Protein AF-A0A2X2WQW2-F1 (afdb_monomer_lite)

pLDDT: mean 80.81, std 11.96, range [44.5, 97.19]

Organism: Citrobacter koseri (NCBI:txid545)

InterPro domains:
  IPR002326 Cytochrome c1 [PF02167] (6-107)
  IPR002326 Cytochrome c1 [PR00603] (24-35)
  IPR002326 Cytochrome c1 [PR00603] (57-76)
  IPR002326 Cytochrome c1 [PR00603] (76-91)
  IPR002326 Cytochrome c1 [PTHR10266] (6-107)
  IPR036909 Cytochrome c-like domain superfamily [G3DSA:1.10.760.10] (1-76)
  IPR036909 Cytochrome c-like domain superfamily [SSF46626] (6-74)

Foldseek 3Di:
DPQPPPQLVLQLQQLVFFDPPDPQQQAGPSDDVRGHPDHNPDQAPPDDPPPDPDDGSHSSSVSNVVSVVVVCVVPVCVVVVVVVVVVVVVVVVVVVVVVVVVVVVVVVVVVVVVVPD

Sequence (117 aa):
MPYTDQGADYVYALLTGYLPDDPEMKANRYAPGGIINMPKPLSDGEINWSEKDDIPETEEQYARDVTAFLAWAADPALEQRKHQGHYVMSYLVIMLALLLILRRLKRRSSEKTSESG

Radius of gyration: 27.24 Å; chains: 1; bounding box: 62×28×80 Å

Secondary structure (DSSP, 8-state):
--TTS-HHHHHHHHHH-B-TT-TTS-BBTTSTTSB-S------TTSS--TT-TT----HHHHHHHHHHHHHHHH-TTHHHHHHHHHHHHHHHHHHHHHHHHHHHHHHHHHHHTTS--

Structure (mmCIF, N/CA/C/O backbone):
data_AF-A0A2X2WQW2-F1
#
_entry.id   AF-A0A2X2WQW2-F1
#
loop_
_atom_site.group_PDB
_atom_site.id
_atom_site.type_symbol
_atom_site.label_atom_id
_atom_site.label_alt_id
_atom_site.label_comp_id
_atom_site.label_asym_id
_atom_site.label_entity_id
_atom_site.label_seq_id
_atom_site.pdbx_PDB_ins_code
_atom_site.Cartn_x
_atom_site.Cartn_y
_atom_site.Cartn_z
_atom_site.occupancy
_atom_site.B_iso_or_equiv
_atom_site.auth_seq_id
_atom_site.auth_comp_id
_atom_site.auth_asym_id
_atom_site.auth_atom_id
_atom_site.pdbx_PDB_model_num
ATOM 1 N N . MET A 1 1 ? -2.111 -16.493 -5.604 1.00 54.50 1 MET A N 1
ATOM 2 C CA . MET A 1 1 ? -2.514 -15.538 -4.550 1.00 54.50 1 MET A CA 1
ATOM 3 C C . MET A 1 1 ? -3.743 -14.788 -5.048 1.00 54.50 1 MET A C 1
ATOM 5 O O . MET A 1 1 ? -3.749 -14.462 -6.230 1.00 54.50 1 MET A O 1
ATOM 9 N N . PRO A 1 2 ? -4.794 -14.577 -4.239 1.00 52.06 2 PRO A N 1
ATOM 10 C CA . PRO A 1 2 ? -5.918 -13.724 -4.630 1.00 52.06 2 PRO A CA 1
ATOM 11 C C . PRO A 1 2 ? -5.426 -12.279 -4.832 1.00 52.06 2 PRO A C 1
ATOM 13 O O . PRO A 1 2 ? -4.768 -11.733 -3.953 1.00 52.06 2 PRO A O 1
ATOM 16 N N . TYR A 1 3 ? -5.703 -11.685 -5.996 1.00 55.22 3 TYR A N 1
ATOM 17 C CA . TYR A 1 3 ? -5.150 -10.397 -6.465 1.00 55.22 3 TYR A CA 1
ATOM 18 C C . TYR A 1 3 ? -5.629 -9.168 -5.666 1.00 55.22 3 TYR A C 1
ATOM 20 O O . TYR A 1 3 ? -4.979 -8.129 -5.665 1.00 55.22 3 TYR A O 1
ATOM 28 N N . THR A 1 4 ? -6.770 -9.265 -4.987 1.00 56.84 4 THR A N 1
ATOM 29 C CA . THR A 1 4 ? -7.505 -8.099 -4.476 1.00 56.84 4 THR A CA 1
ATOM 30 C C . THR A 1 4 ? -7.126 -7.671 -3.064 1.00 56.84 4 THR A C 1
ATOM 32 O O . THR A 1 4 ? -7.366 -6.522 -2.702 1.00 56.84 4 THR A O 1
ATOM 35 N N . ASP A 1 5 ? -6.522 -8.559 -2.272 1.00 61.94 5 ASP A N 1
ATOM 36 C CA . ASP A 1 5 ? -6.492 -8.375 -0.814 1.00 61.94 5 ASP A CA 1
ATOM 37 C C . ASP A 1 5 ? -5.148 -7.858 -0.284 1.00 61.94 5 ASP A C 1
ATOM 39 O O . ASP A 1 5 ? -5.061 -7.480 0.882 1.00 61.94 5 ASP A O 1
ATOM 43 N N . GLN A 1 6 ? -4.102 -7.819 -1.118 1.00 69.50 6 GLN A N 1
ATOM 44 C CA . GLN A 1 6 ? -2.745 -7.471 -0.675 1.00 69.50 6 GLN A CA 1
ATOM 45 C C . GLN A 1 6 ? -2.159 -6.191 -1.289 1.00 69.50 6 GLN A C 1
ATOM 47 O O . GLN A 1 6 ? -1.013 -5.878 -1.001 1.00 69.50 6 GLN A O 1
ATOM 52 N N . GLY A 1 7 ? -2.920 -5.428 -2.088 1.00 83.25 7 GLY A N 1
ATOM 53 C CA . GLY A 1 7 ? -2.605 -4.056 -2.536 1.00 83.25 7 GLY A CA 1
ATOM 54 C C . GLY A 1 7 ? -1.118 -3.750 -2.788 1.00 83.25 7 GLY A C 1
ATOM 55 O O . GLY A 1 7 ? -0.608 -3.987 -3.880 1.00 83.25 7 GLY A O 1
ATOM 56 N N . ALA A 1 8 ? -0.430 -3.220 -1.772 1.00 85.50 8 ALA A N 1
ATOM 57 C CA . ALA A 1 8 ? 0.992 -2.880 -1.821 1.00 85.50 8 ALA A CA 1
ATOM 58 C C . ALA A 1 8 ? 1.916 -4.092 -2.062 1.00 85.50 8 ALA A C 1
ATOM 60 O O . ALA A 1 8 ? 2.814 -4.006 -2.898 1.00 85.50 8 ALA A O 1
ATOM 61 N N . ASP A 1 9 ? 1.671 -5.230 -1.406 1.00 86.38 9 ASP A N 1
ATOM 62 C CA . ASP A 1 9 ? 2.491 -6.440 -1.560 1.00 86.38 9 ASP A CA 1
ATOM 63 C C . ASP A 1 9 ? 2.330 -7.042 -2.961 1.00 86.38 9 ASP A C 1
ATOM 65 O O . ASP A 1 9 ? 3.288 -7.556 -3.539 1.00 86.38 9 ASP A O 1
ATOM 69 N N . TYR A 1 10 ? 1.128 -6.937 -3.545 1.00 87.25 10 TYR A N 1
ATOM 70 C CA . TYR A 1 10 ? 0.898 -7.354 -4.927 1.00 87.25 10 TYR A CA 1
ATOM 71 C C . TYR A 1 10 ? 1.709 -6.498 -5.903 1.00 87.25 10 TYR A C 1
ATOM 73 O O . TYR A 1 10 ? 2.357 -7.035 -6.799 1.00 87.25 10 TYR A O 1
ATOM 81 N N . VAL A 1 11 ? 1.703 -5.174 -5.724 1.00 87.56 11 VAL A N 1
ATOM 82 C CA . VAL A 1 11 ? 2.474 -4.263 -6.581 1.00 87.56 11 VAL A CA 1
ATOM 83 C C . VAL A 1 11 ? 3.975 -4.507 -6.413 1.00 87.56 11 VAL A C 1
ATOM 85 O O . VAL A 1 11 ? 4.690 -4.547 -7.409 1.00 87.56 11 VAL A O 1
ATOM 88 N N . TYR A 1 12 ? 4.451 -4.760 -5.191 1.00 89.75 12 TYR A N 1
ATOM 89 C CA . TYR A 1 12 ? 5.847 -5.123 -4.937 1.00 89.75 12 TYR A CA 1
ATOM 90 C C . TYR A 1 12 ? 6.250 -6.416 -5.658 1.00 89.75 12 TYR A C 1
ATOM 92 O O . TYR A 1 12 ? 7.254 -6.450 -6.374 1.00 89.75 12 TYR A O 1
ATOM 100 N N . ALA A 1 13 ? 5.442 -7.470 -5.519 1.00 87.62 13 ALA A N 1
ATOM 101 C CA . ALA A 1 13 ? 5.674 -8.744 -6.192 1.00 87.62 13 ALA A CA 1
ATOM 102 C C . ALA A 1 13 ? 5.617 -8.596 -7.720 1.00 87.62 13 ALA A C 1
ATOM 104 O O . ALA A 1 13 ? 6.414 -9.200 -8.431 1.00 87.62 13 ALA A O 1
ATOM 105 N N . LEU A 1 14 ? 4.713 -7.760 -8.238 1.00 88.19 14 LEU A N 1
ATOM 106 C CA . LEU A 1 14 ? 4.627 -7.471 -9.665 1.00 88.19 14 LEU A CA 1
ATOM 107 C C . LEU A 1 14 ? 5.892 -6.764 -10.170 1.00 88.19 14 LEU A C 1
ATOM 109 O O . LEU A 1 14 ? 6.420 -7.153 -11.205 1.00 88.19 14 LEU A O 1
ATOM 113 N N . LEU A 1 15 ? 6.404 -5.765 -9.451 1.00 87.31 15 LEU A N 1
ATOM 114 C CA . LEU A 1 15 ? 7.593 -5.016 -9.869 1.00 87.31 15 LEU A CA 1
ATOM 115 C C . LEU A 1 15 ? 8.871 -5.865 -9.855 1.00 87.31 15 LEU A C 1
ATOM 117 O O . LEU A 1 15 ? 9.698 -5.692 -10.738 1.00 87.31 15 LEU A O 1
ATOM 121 N N . THR A 1 16 ? 8.987 -6.813 -8.923 1.00 88.56 16 THR A N 1
ATOM 122 C CA . THR A 1 16 ? 10.148 -7.721 -8.780 1.00 88.56 16 THR A CA 1
ATOM 123 C C . THR A 1 16 ? 9.988 -9.056 -9.526 1.00 88.56 16 THR A C 1
ATOM 125 O O . THR A 1 16 ? 10.874 -9.907 -9.522 1.00 88.56 16 THR A O 1
ATOM 128 N N . GLY A 1 17 ? 8.832 -9.280 -10.156 1.00 87.00 17 GLY A N 1
ATOM 129 C CA . GLY A 1 17 ? 8.413 -10.576 -10.697 1.00 87.00 17 GLY A CA 1
ATOM 130 C C . GLY A 1 17 ? 8.703 -10.820 -12.176 1.00 87.00 17 GLY A C 1
ATOM 131 O O . GLY A 1 17 ? 8.197 -11.810 -12.722 1.00 87.00 17 GLY A O 1
ATOM 132 N N . TYR A 1 18 ? 9.443 -9.923 -12.830 1.00 86.94 18 TYR A N 1
ATOM 133 C CA . TYR A 1 18 ? 9.790 -10.034 -14.248 1.00 86.94 18 TYR A CA 1
ATOM 134 C C . TYR A 1 18 ? 10.776 -11.179 -14.486 1.00 86.94 18 TYR A C 1
ATOM 136 O O . TYR A 1 18 ? 11.743 -11.350 -13.744 1.00 86.94 18 TYR A O 1
ATOM 144 N N . LEU A 1 19 ? 10.532 -11.980 -15.526 1.00 80.88 19 LEU A N 1
ATOM 145 C CA . LEU A 1 19 ? 11.451 -13.053 -15.901 1.00 80.88 19 LEU A CA 1
ATOM 146 C C . LEU A 1 19 ? 12.585 -12.482 -16.772 1.00 80.88 19 LEU A C 1
ATOM 148 O O . LEU A 1 19 ? 12.292 -11.871 -17.798 1.00 80.88 19 LEU A O 1
ATOM 152 N N . PRO A 1 20 ? 13.864 -12.706 -16.414 1.00 71.44 20 PRO A N 1
ATOM 153 C CA . PRO A 1 20 ? 15.003 -12.163 -17.159 1.00 71.44 20 PRO A CA 1
ATOM 154 C C . PRO A 1 20 ? 15.190 -12.806 -18.542 1.00 71.44 20 PRO A C 1
ATOM 156 O O . PRO A 1 20 ? 15.785 -12.193 -19.421 1.00 71.44 20 PRO A O 1
ATOM 159 N N . ASP A 1 21 ? 14.663 -14.018 -18.740 1.00 69.69 21 ASP A N 1
ATOM 160 C CA . ASP A 1 21 ? 14.836 -14.812 -19.965 1.00 69.69 21 ASP A CA 1
ATOM 161 C C . ASP A 1 21 ? 13.724 -14.592 -21.008 1.00 69.69 21 ASP A C 1
ATOM 163 O O . ASP A 1 21 ? 13.673 -15.306 -22.011 1.00 69.69 21 ASP A O 1
ATOM 167 N N . ASP A 1 22 ? 12.803 -13.646 -20.785 1.00 70.44 22 ASP A N 1
ATOM 168 C CA . ASP A 1 22 ? 11.736 -13.363 -21.746 1.00 70.44 22 ASP A CA 1
ATOM 169 C C . ASP A 1 22 ? 12.198 -12.364 -22.824 1.00 70.44 22 ASP A C 1
ATOM 171 O O . ASP A 1 22 ? 1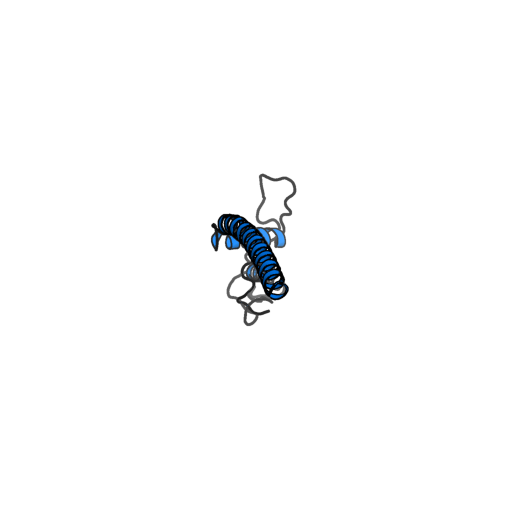2.398 -11.185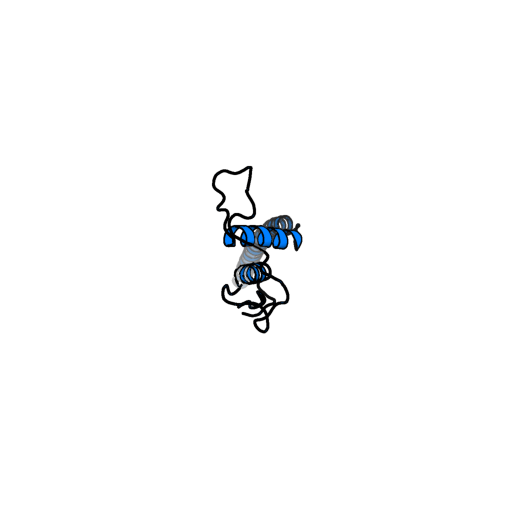 -22.516 1.00 70.44 22 ASP A O 1
ATOM 175 N N . PRO A 1 23 ? 12.316 -12.781 -24.100 1.00 65.44 23 PRO A N 1
ATOM 176 C CA . PRO A 1 23 ? 12.723 -11.893 -25.186 1.00 65.44 23 PRO A CA 1
ATOM 177 C C . PRO A 1 23 ? 11.742 -10.738 -25.429 1.00 65.44 23 PRO A C 1
ATOM 179 O O . PRO A 1 23 ? 12.137 -9.733 -26.020 1.00 65.44 23 PRO A O 1
ATOM 182 N N . GLU A 1 24 ? 10.484 -10.850 -24.986 1.00 68.88 24 GLU A N 1
ATOM 183 C CA . GLU A 1 24 ? 9.496 -9.775 -25.112 1.00 68.88 24 GLU A CA 1
ATOM 184 C C . GLU A 1 24 ? 9.409 -8.853 -23.886 1.00 68.88 24 GLU A C 1
ATOM 186 O O . GLU A 1 24 ? 8.736 -7.825 -23.975 1.00 68.88 24 GLU A O 1
ATOM 191 N N . MET A 1 25 ? 10.089 -9.167 -22.772 1.00 69.19 25 MET A N 1
ATOM 192 C CA . MET A 1 25 ? 10.027 -8.414 -21.504 1.00 69.19 25 MET A CA 1
ATOM 193 C C . MET A 1 25 ? 8.593 -8.208 -20.967 1.00 69.19 25 MET A C 1
ATOM 195 O O . MET A 1 25 ? 8.298 -7.198 -20.326 1.00 69.19 25 MET A O 1
ATOM 199 N N . LYS A 1 26 ? 7.685 -9.151 -21.237 1.00 76.38 26 LYS A N 1
ATOM 200 C CA . LYS A 1 26 ? 6.266 -9.109 -20.835 1.00 76.38 26 LYS A CA 1
ATOM 201 C C . LYS A 1 26 ? 5.904 -10.193 -19.828 1.00 76.38 26 LYS A C 1
ATOM 203 O O . LYS A 1 26 ? 4.847 -10.120 -19.203 1.00 76.38 26 LYS A O 1
ATOM 208 N N . ALA A 1 27 ? 6.730 -11.219 -19.676 1.00 82.25 27 ALA A N 1
ATOM 209 C CA . ALA A 1 27 ? 6.470 -12.327 -18.779 1.00 82.25 27 ALA A CA 1
ATOM 210 C C . ALA A 1 27 ? 6.676 -11.899 -17.325 1.00 82.25 27 ALA A C 1
ATOM 212 O O . ALA A 1 27 ? 7.757 -11.467 -16.915 1.00 82.25 27 ALA A O 1
ATOM 213 N N . ASN A 1 28 ? 5.629 -12.070 -16.524 1.00 85.56 28 ASN A N 1
ATOM 214 C CA . ASN A 1 28 ? 5.654 -11.752 -15.108 1.00 85.56 28 ASN A CA 1
ATOM 215 C C . ASN A 1 28 ? 4.930 -12.833 -14.310 1.00 85.56 28 ASN A C 1
ATOM 217 O O . ASN A 1 28 ? 3.763 -13.136 -14.563 1.00 85.56 28 ASN A O 1
ATOM 221 N N . ARG A 1 29 ? 5.614 -13.395 -13.308 1.00 85.12 29 ARG A N 1
ATOM 222 C CA . ARG A 1 29 ? 5.101 -14.514 -12.500 1.00 85.12 29 ARG A CA 1
ATOM 223 C C . ARG A 1 29 ? 3.814 -14.177 -11.743 1.00 85.12 29 ARG A C 1
ATOM 225 O O . ARG A 1 29 ? 3.008 -15.071 -11.490 1.00 85.12 29 ARG A O 1
ATOM 232 N N . TYR A 1 30 ? 3.644 -12.920 -11.348 1.00 83.94 30 TYR A N 1
ATOM 233 C CA . TYR A 1 30 ? 2.533 -12.483 -10.504 1.00 83.94 30 TYR A CA 1
ATOM 234 C C . TYR A 1 30 ? 1.406 -11.819 -11.299 1.00 83.94 30 TYR A C 1
ATOM 236 O O . TYR A 1 30 ? 0.324 -11.614 -10.750 1.00 83.94 30 TYR A O 1
ATOM 244 N N . ALA A 1 31 ? 1.617 -11.542 -12.591 1.00 84.00 31 ALA A N 1
ATOM 245 C CA . ALA A 1 31 ? 0.574 -11.016 -13.458 1.00 84.00 31 ALA A CA 1
ATOM 246 C C . ALA A 1 31 ? -0.514 -12.073 -13.743 1.00 84.00 31 ALA A C 1
ATOM 248 O O . ALA A 1 31 ? -0.208 -13.253 -13.957 1.00 84.00 31 ALA A O 1
ATOM 249 N N . PRO A 1 32 ? -1.798 -11.676 -13.800 1.00 80.75 32 PRO A N 1
ATOM 250 C CA . PRO A 1 32 ? -2.870 -12.575 -14.207 1.00 80.75 32 PRO A CA 1
ATOM 251 C C . PRO A 1 32 ? -2.652 -13.026 -15.657 1.00 80.75 32 PRO A C 1
ATOM 253 O O . PRO A 1 32 ? -2.605 -12.210 -16.570 1.00 80.75 32 PRO A O 1
ATOM 256 N N . GLY A 1 33 ? -2.506 -14.336 -15.866 1.00 79.00 33 GLY A N 1
ATOM 257 C CA . GLY A 1 33 ? -2.187 -14.902 -17.183 1.00 79.00 33 GLY A CA 1
ATOM 258 C C . GLY A 1 33 ? -0.696 -14.904 -17.536 1.00 79.00 33 GLY A C 1
ATOM 259 O O . GLY A 1 33 ? -0.347 -15.315 -18.636 1.00 79.00 33 GLY A O 1
ATOM 260 N N . GLY A 1 34 ? 0.184 -14.486 -16.618 1.00 78.81 34 GLY A N 1
ATOM 261 C CA . GLY A 1 34 ? 1.640 -14.585 -16.767 1.00 78.81 34 GLY A CA 1
ATOM 262 C C . GLY A 1 34 ? 2.273 -13.596 -17.750 1.00 78.81 34 GLY A C 1
ATOM 263 O O . GLY A 1 34 ? 3.494 -13.584 -17.878 1.00 78.81 34 GLY A O 1
ATOM 264 N N . ILE A 1 35 ? 1.469 -12.774 -18.431 1.00 82.00 35 ILE A N 1
ATOM 265 C CA . ILE A 1 35 ? 1.903 -11.803 -19.441 1.00 82.00 35 ILE A CA 1
ATOM 266 C C . ILE A 1 35 ? 1.300 -10.439 -19.100 1.00 82.00 35 ILE A C 1
ATOM 268 O O . ILE A 1 35 ? 0.095 -10.322 -18.874 1.00 82.00 35 ILE A O 1
ATOM 272 N N . ILE A 1 36 ? 2.132 -9.402 -19.090 1.00 83.56 36 ILE A N 1
ATOM 273 C CA . ILE A 1 36 ? 1.745 -8.009 -18.878 1.00 83.56 36 ILE A CA 1
ATOM 274 C C . ILE A 1 36 ? 2.349 -7.130 -19.979 1.00 83.56 36 ILE A C 1
ATOM 276 O O . ILE A 1 36 ? 3.499 -7.295 -20.360 1.00 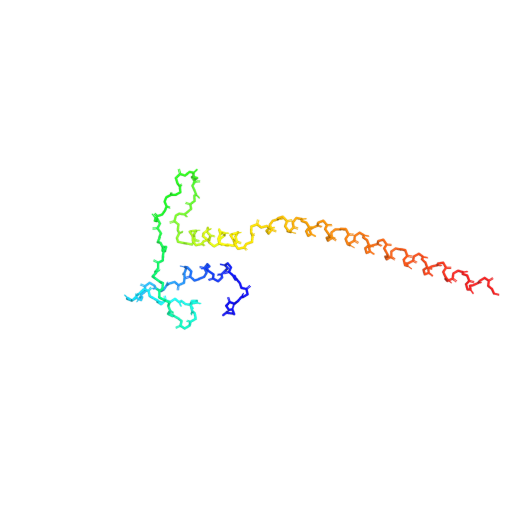83.56 36 ILE A O 1
ATOM 280 N N . ASN A 1 37 ? 1.590 -6.156 -20.489 1.00 84.06 37 ASN A N 1
ATOM 281 C CA . ASN A 1 37 ? 2.078 -5.195 -21.496 1.00 84.06 37 ASN A CA 1
ATOM 282 C C . ASN A 1 37 ? 2.920 -4.053 -20.891 1.00 84.06 37 ASN A C 1
ATOM 284 O O . ASN A 1 37 ? 3.064 -2.995 -21.501 1.00 84.06 37 ASN A O 1
ATOM 288 N N . MET A 1 38 ? 3.434 -4.245 -19.679 1.00 84.88 38 MET A N 1
ATOM 289 C CA . MET A 1 38 ? 4.298 -3.298 -18.992 1.00 84.88 38 MET A CA 1
ATOM 290 C C . MET A 1 38 ? 5.732 -3.824 -19.108 1.00 84.88 38 MET A C 1
ATOM 292 O O . MET A 1 38 ? 5.979 -4.919 -18.611 1.00 84.88 38 MET A O 1
ATOM 296 N N . PRO A 1 39 ? 6.659 -3.108 -19.769 1.00 84.25 39 PRO A N 1
ATOM 297 C CA . PRO A 1 39 ? 8.065 -3.496 -19.764 1.00 84.25 39 PRO A CA 1
ATOM 298 C C . PRO A 1 39 ? 8.651 -3.329 -18.358 1.00 84.25 39 PRO A C 1
ATOM 300 O O . PRO A 1 39 ? 8.144 -2.521 -17.573 1.00 84.25 39 PRO A O 1
ATOM 303 N N . LYS A 1 40 ? 9.732 -4.061 -18.056 1.00 85.06 40 LYS A N 1
ATOM 304 C CA . LYS A 1 40 ? 10.434 -3.971 -16.768 1.00 85.06 40 LYS A CA 1
ATOM 305 C C . LYS A 1 40 ? 10.805 -2.503 -16.465 1.00 85.06 40 LYS A C 1
ATOM 307 O O . LYS A 1 40 ? 11.581 -1.925 -17.223 1.00 85.06 40 LYS A O 1
ATOM 312 N N . PRO A 1 41 ? 10.248 -1.895 -15.399 1.00 83.94 41 PRO A N 1
ATOM 313 C CA . PRO A 1 41 ? 10.387 -0.459 -15.151 1.00 83.94 41 PRO A CA 1
ATOM 314 C C . PRO A 1 41 ? 11.552 -0.083 -14.231 1.00 83.94 41 PRO A C 1
ATOM 316 O O . PRO A 1 41 ? 11.825 1.101 -14.092 1.00 83.94 41 PRO A O 1
ATOM 319 N N . LEU A 1 42 ? 12.165 -1.053 -13.548 1.00 84.88 42 LEU A N 1
ATOM 320 C CA . LEU A 1 42 ? 13.206 -0.824 -12.549 1.00 84.88 42 LEU A CA 1
ATOM 321 C C . LEU A 1 42 ? 14.443 -1.642 -12.907 1.00 84.88 42 LEU A C 1
ATOM 323 O O . LEU A 1 42 ? 14.330 -2.826 -13.232 1.00 84.88 42 LEU A O 1
ATOM 327 N N . SER A 1 43 ? 15.612 -1.018 -12.816 1.00 84.31 43 SER A N 1
ATOM 328 C CA . SER A 1 43 ? 16.912 -1.683 -12.906 1.00 84.31 43 SER A CA 1
ATOM 329 C C . SER A 1 43 ? 17.803 -1.265 -11.739 1.00 84.31 43 SER A C 1
ATOM 331 O O . SER A 1 43 ? 17.647 -0.175 -11.190 1.00 84.31 43 SER A O 1
ATOM 333 N N . ASP A 1 44 ? 18.744 -2.125 -11.355 1.00 83.31 44 ASP A N 1
ATOM 334 C CA . ASP A 1 44 ? 19.729 -1.798 -10.319 1.00 83.31 44 ASP A CA 1
ATOM 335 C C . ASP A 1 44 ? 20.573 -0.574 -10.723 1.00 83.31 44 ASP A C 1
ATOM 337 O O . ASP A 1 44 ? 20.966 -0.439 -11.885 1.00 83.31 44 ASP A O 1
ATOM 341 N N . GLY A 1 45 ? 20.867 0.309 -9.762 1.00 81.06 45 GLY A N 1
ATOM 342 C CA . GLY A 1 45 ? 21.722 1.488 -9.963 1.00 81.06 45 GLY A CA 1
ATOM 343 C C . GLY A 1 45 ? 21.140 2.589 -10.859 1.00 81.06 45 GLY A C 1
ATOM 344 O O . GLY A 1 45 ? 21.870 3.489 -11.271 1.00 81.06 45 GLY A O 1
ATOM 345 N N . GLU A 1 46 ? 19.850 2.531 -11.200 1.00 79.00 46 GLU A N 1
ATOM 346 C CA . GLU A 1 46 ? 19.210 3.513 -12.086 1.00 79.00 46 GLU A CA 1
ATOM 347 C C . GLU A 1 46 ? 18.984 4.871 -11.399 1.00 79.00 46 GLU A C 1
ATOM 349 O O . GLU A 1 46 ? 19.015 5.919 -12.047 1.00 79.00 46 GLU A O 1
ATOM 354 N N . ILE A 1 47 ? 18.793 4.865 -10.076 1.00 79.31 47 ILE A N 1
ATOM 355 C CA . ILE A 1 47 ? 18.516 6.061 -9.277 1.00 79.31 47 ILE A CA 1
ATOM 356 C C . ILE A 1 47 ? 19.561 6.180 -8.173 1.00 79.31 47 ILE A C 1
ATOM 358 O O . ILE A 1 47 ? 19.597 5.363 -7.252 1.00 79.31 47 ILE A O 1
ATOM 362 N N . ASN A 1 48 ? 20.364 7.242 -8.228 1.00 75.94 48 ASN A N 1
ATOM 363 C CA . ASN A 1 48 ? 21.276 7.571 -7.144 1.00 75.94 48 ASN A CA 1
ATOM 364 C C . ASN A 1 48 ? 20.550 8.390 -6.072 1.00 75.94 48 ASN A C 1
ATOM 366 O O . ASN A 1 48 ? 20.071 9.499 -6.335 1.00 75.94 48 ASN A O 1
ATOM 370 N N . TRP A 1 49 ? 20.469 7.848 -4.859 1.00 73.75 49 TRP A N 1
ATOM 371 C CA . TRP A 1 49 ? 19.915 8.562 -3.714 1.00 73.75 49 TRP A CA 1
ATOM 372 C C . TRP A 1 49 ? 20.969 9.529 -3.172 1.00 73.75 49 TRP A C 1
ATOM 374 O O . TRP A 1 49 ? 21.704 9.222 -2.240 1.00 73.75 49 TRP A O 1
ATOM 384 N N . SER A 1 50 ? 21.024 10.725 -3.756 1.00 63.38 50 SER A N 1
ATOM 385 C CA . SER A 1 50 ? 22.086 11.724 -3.568 1.00 63.38 50 SER A CA 1
ATOM 386 C C . SER A 1 50 ? 22.271 12.279 -2.145 1.00 63.38 50 SER A C 1
ATOM 388 O O . SER A 1 50 ? 23.109 13.154 -1.946 1.00 63.38 50 SER A O 1
ATOM 390 N N . GLU A 1 51 ? 21.481 11.844 -1.163 1.00 63.97 51 GLU A N 1
ATOM 391 C CA . GLU A 1 51 ? 21.324 12.558 0.113 1.00 63.97 51 GLU A CA 1
ATOM 392 C C . GLU A 1 51 ? 21.412 11.683 1.370 1.00 63.97 51 GLU A C 1
ATOM 394 O O . GLU A 1 51 ? 21.454 12.215 2.480 1.00 63.97 51 GLU A O 1
ATOM 399 N N . LYS A 1 52 ? 21.458 10.352 1.236 1.00 59.09 52 LYS A N 1
ATOM 400 C CA . LYS A 1 52 ? 21.523 9.454 2.393 1.00 59.09 52 LYS A CA 1
ATOM 401 C C . LYS A 1 52 ? 22.523 8.338 2.128 1.00 59.09 52 LYS A C 1
ATOM 403 O O . LYS A 1 52 ? 22.210 7.368 1.444 1.00 59.09 52 LYS A O 1
ATOM 408 N N . ASP A 1 53 ? 23.720 8.514 2.681 1.00 57.25 53 ASP A N 1
ATOM 409 C CA . ASP A 1 53 ? 24.757 7.489 2.693 1.00 57.25 53 ASP A CA 1
ATOM 410 C C . ASP A 1 53 ? 24.147 6.176 3.216 1.00 57.25 53 ASP A C 1
ATOM 412 O O . ASP A 1 53 ? 23.567 6.161 4.304 1.00 57.25 53 ASP A O 1
ATOM 416 N N . ASP A 1 54 ? 24.273 5.103 2.428 1.00 66.44 54 ASP A N 1
ATOM 417 C CA . ASP A 1 54 ? 23.877 3.718 2.749 1.00 66.44 54 ASP A CA 1
ATOM 418 C C . ASP A 1 54 ? 22.441 3.264 2.390 1.00 66.44 54 ASP A C 1
ATOM 420 O O . ASP A 1 54 ? 21.918 2.323 2.990 1.00 66.44 54 ASP A O 1
ATOM 424 N N . ILE A 1 55 ? 21.780 3.864 1.388 1.00 75.00 55 ILE A N 1
ATOM 425 C CA . ILE A 1 55 ? 20.599 3.221 0.772 1.00 75.00 55 ILE A CA 1
ATOM 426 C C . ILE A 1 55 ? 21.062 2.278 -0.351 1.00 75.00 55 ILE A C 1
ATOM 428 O O . ILE A 1 55 ? 21.692 2.747 -1.299 1.00 75.00 55 ILE A O 1
ATOM 432 N N . PRO A 1 56 ? 20.745 0.968 -0.299 1.00 78.88 56 PRO A N 1
ATOM 433 C CA . PRO A 1 56 ? 21.077 0.053 -1.384 1.00 78.88 56 PRO A CA 1
ATOM 434 C C . PRO A 1 56 ? 20.330 0.446 -2.666 1.00 78.88 56 PRO A C 1
ATOM 436 O O . PRO A 1 56 ? 19.104 0.496 -2.696 1.00 78.88 56 PRO A O 1
ATOM 439 N N . GLU A 1 57 ? 21.075 0.701 -3.739 1.00 83.62 57 GLU A N 1
ATOM 440 C CA . GLU A 1 57 ? 20.560 1.052 -5.071 1.00 83.62 57 GLU A CA 1
ATOM 441 C C . GLU A 1 57 ? 20.113 -0.201 -5.849 1.00 83.62 57 GLU A C 1
ATOM 443 O O . GLU A 1 57 ? 20.586 -0.483 -6.951 1.00 83.62 57 GLU A O 1
ATOM 448 N N . THR A 1 58 ? 19.239 -1.002 -5.235 1.00 85.56 58 THR A N 1
ATOM 449 C CA . THR A 1 58 ? 18.736 -2.262 -5.798 1.00 85.56 58 THR A CA 1
ATOM 450 C C . THR A 1 58 ? 17.282 -2.147 -6.244 1.00 85.56 58 THR A C 1
ATOM 452 O O . THR A 1 58 ? 16.487 -1.400 -5.670 1.00 85.56 58 THR A O 1
ATOM 455 N N . GLU A 1 59 ? 16.899 -2.956 -7.230 1.00 86.44 59 GLU A N 1
ATOM 456 C CA . GLU A 1 59 ? 15.531 -3.092 -7.734 1.00 86.44 59 GLU A CA 1
ATOM 457 C C . GLU A 1 59 ? 14.529 -3.362 -6.603 1.00 86.44 59 GLU A C 1
ATOM 459 O O . GLU A 1 59 ? 13.452 -2.767 -6.560 1.00 86.44 59 GLU A O 1
ATOM 464 N N . GLU A 1 60 ? 14.895 -4.217 -5.643 1.00 86.19 60 GLU A N 1
ATOM 465 C CA . GLU A 1 60 ? 14.050 -4.527 -4.489 1.00 86.19 60 GLU A CA 1
ATOM 466 C C . GLU A 1 60 ? 13.811 -3.309 -3.591 1.00 86.19 60 GLU A C 1
ATOM 468 O O . GLU A 1 60 ? 12.705 -3.140 -3.065 1.00 86.19 60 GLU A O 1
ATOM 473 N N . GLN A 1 61 ? 14.829 -2.465 -3.408 1.00 86.81 61 GLN A N 1
ATOM 474 C CA . GLN A 1 61 ? 14.714 -1.250 -2.613 1.00 86.81 61 GLN A CA 1
ATOM 475 C C . GLN A 1 61 ? 13.824 -0.232 -3.330 1.00 86.81 61 GLN A C 1
ATOM 477 O O . GLN A 1 61 ? 12.866 0.267 -2.738 1.00 86.81 61 GLN A O 1
ATOM 482 N N . TYR A 1 62 ? 14.042 -0.013 -4.629 1.00 89.00 62 TYR A N 1
ATOM 483 C CA . TYR A 1 62 ? 13.193 0.872 -5.428 1.00 89.00 62 TYR A CA 1
ATOM 484 C C . TYR A 1 62 ? 11.730 0.409 -5.451 1.00 89.00 62 TYR A C 1
ATOM 486 O O . TYR A 1 62 ? 10.819 1.214 -5.255 1.00 89.00 62 TYR A O 1
ATOM 494 N N . ALA A 1 63 ? 11.480 -0.893 -5.626 1.00 89.25 63 ALA A N 1
ATOM 495 C CA . ALA A 1 63 ? 10.130 -1.449 -5.599 1.00 89.25 63 ALA A CA 1
ATOM 496 C C . ALA A 1 63 ? 9.451 -1.230 -4.237 1.00 89.25 63 ALA A C 1
ATOM 498 O O . ALA A 1 63 ? 8.256 -0.926 -4.174 1.00 89.25 63 ALA A O 1
ATOM 499 N N . ARG A 1 64 ? 10.201 -1.343 -3.134 1.00 88.75 64 ARG A N 1
ATOM 500 C CA . ARG A 1 64 ? 9.698 -1.072 -1.781 1.00 88.75 64 ARG A CA 1
ATOM 501 C C . ARG A 1 64 ? 9.329 0.397 -1.591 1.00 88.75 64 ARG A C 1
ATOM 503 O O . ARG A 1 64 ? 8.264 0.688 -1.052 1.00 88.75 64 ARG A O 1
ATOM 510 N N . ASP A 1 65 ? 10.163 1.308 -2.068 1.00 88.56 65 ASP A N 1
ATOM 511 C CA . ASP A 1 65 ? 9.932 2.742 -1.901 1.00 88.56 65 ASP A CA 1
ATOM 512 C C . ASP A 1 65 ? 8.742 3.222 -2.748 1.00 88.56 65 ASP A C 1
ATOM 514 O O . ASP A 1 65 ? 7.859 3.927 -2.252 1.00 88.56 65 ASP A O 1
ATOM 518 N N . VAL A 1 66 ? 8.636 2.754 -3.998 1.00 89.69 66 VAL A N 1
ATOM 519 C CA . VAL A 1 66 ? 7.491 3.048 -4.877 1.00 89.69 66 VAL A CA 1
ATOM 520 C C . VAL A 1 66 ? 6.191 2.490 -4.299 1.00 89.69 66 VAL A C 1
ATOM 522 O O . VAL A 1 66 ? 5.170 3.178 -4.285 1.00 89.69 66 VAL A O 1
ATOM 525 N N . THR A 1 67 ? 6.199 1.254 -3.796 1.00 90.38 67 THR A N 1
ATOM 526 C CA . THR A 1 67 ? 4.993 0.636 -3.219 1.00 90.38 67 THR A CA 1
ATOM 527 C C . THR A 1 67 ? 4.568 1.304 -1.918 1.00 90.38 67 THR A C 1
ATOM 529 O O . THR A 1 67 ? 3.372 1.514 -1.718 1.00 90.38 67 THR A O 1
ATOM 532 N N . ALA A 1 68 ? 5.518 1.719 -1.075 1.00 87.50 68 ALA A N 1
ATOM 533 C CA . ALA A 1 68 ? 5.240 2.518 0.114 1.00 87.50 68 ALA A CA 1
ATOM 534 C C . ALA A 1 68 ? 4.619 3.876 -0.250 1.00 87.50 68 ALA A C 1
ATOM 536 O O . ALA A 1 68 ? 3.619 4.276 0.351 1.00 87.50 68 ALA A O 1
ATOM 537 N N . PHE A 1 69 ? 5.149 4.553 -1.273 1.00 89.50 69 PHE A N 1
ATOM 538 C CA . PHE A 1 69 ? 4.580 5.803 -1.770 1.00 89.50 69 PHE A CA 1
ATOM 539 C C . PHE A 1 69 ? 3.163 5.616 -2.323 1.00 89.50 69 PHE A C 1
ATOM 541 O O . PHE A 1 69 ? 2.269 6.386 -1.981 1.00 89.50 69 PHE A O 1
ATOM 548 N N . LEU A 1 70 ? 2.923 4.580 -3.131 1.00 89.00 70 LEU A N 1
ATOM 549 C CA . LEU A 1 70 ? 1.591 4.278 -3.665 1.00 89.00 70 LEU A CA 1
ATOM 550 C C . LEU A 1 70 ? 0.596 3.908 -2.558 1.00 89.00 70 LEU A C 1
ATOM 552 O O . LEU A 1 70 ? -0.562 4.318 -2.619 1.00 89.00 70 LEU A O 1
ATOM 556 N N . ALA A 1 71 ? 1.037 3.176 -1.532 1.00 87.81 71 ALA A N 1
ATOM 557 C CA . ALA A 1 71 ? 0.214 2.853 -0.370 1.00 87.81 71 ALA A CA 1
ATOM 558 C C . ALA A 1 71 ? -0.174 4.114 0.418 1.00 87.81 71 ALA A C 1
ATOM 560 O O . ALA A 1 71 ? -1.332 4.264 0.809 1.00 87.81 71 ALA A O 1
ATOM 561 N N . TRP A 1 72 ? 0.768 5.041 0.603 1.00 88.56 72 TRP A N 1
ATOM 562 C CA . TRP A 1 72 ? 0.484 6.349 1.189 1.00 88.56 72 TRP A CA 1
ATOM 563 C C . TRP A 1 72 ? -0.443 7.191 0.299 1.00 88.56 72 TRP A C 1
ATOM 565 O O . TRP A 1 72 ? -1.405 7.765 0.797 1.00 88.56 72 TRP A O 1
ATOM 575 N N . ALA A 1 73 ? -0.215 7.228 -1.015 1.00 87.62 73 ALA A N 1
ATOM 576 C CA . ALA A 1 73 ? -1.050 7.978 -1.953 1.00 87.62 73 ALA A CA 1
ATOM 577 C C . ALA A 1 73 ? -2.493 7.442 -2.010 1.00 87.62 73 ALA A C 1
ATOM 579 O O . ALA A 1 73 ? -3.428 8.211 -2.231 1.00 87.62 73 ALA A O 1
ATOM 580 N N . ALA A 1 74 ? -2.682 6.137 -1.790 1.00 86.69 74 ALA A N 1
ATOM 581 C CA . ALA A 1 74 ? -3.995 5.506 -1.727 1.00 86.69 74 ALA A CA 1
ATOM 582 C C . ALA A 1 74 ? -4.773 5.852 -0.441 1.00 86.69 74 ALA A C 1
ATOM 584 O O . ALA A 1 74 ? -5.995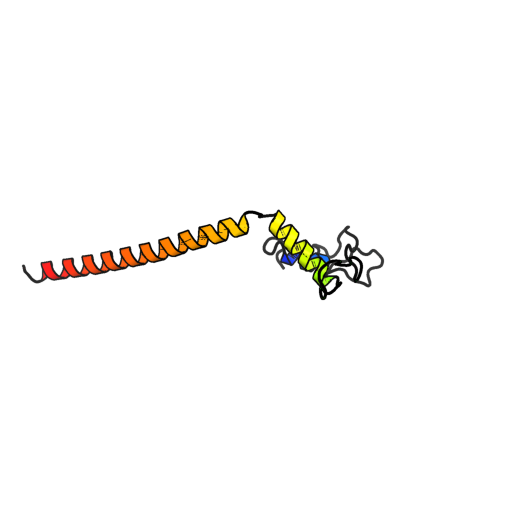 5.993 -0.498 1.00 86.69 74 ALA A O 1
ATOM 585 N N . ASP A 1 75 ? -4.099 6.003 0.707 1.00 85.00 75 ASP A N 1
ATOM 586 C CA . ASP A 1 75 ? -4.718 6.462 1.961 1.00 85.00 75 ASP A CA 1
ATOM 587 C C . ASP A 1 75 ? -3.774 7.399 2.747 1.00 85.00 75 ASP A C 1
ATOM 589 O O . ASP A 1 75 ? -3.114 6.978 3.704 1.00 85.00 75 ASP A O 1
ATOM 593 N N . PRO A 1 76 ? -3.722 8.700 2.397 1.00 82.00 76 PRO A N 1
ATOM 594 C CA . PRO A 1 76 ? -2.834 9.654 3.064 1.00 82.00 76 PRO A CA 1
ATOM 595 C C . PRO A 1 76 ? -3.267 9.946 4.508 1.00 82.00 76 PRO A C 1
ATOM 597 O O . PRO A 1 76 ? -2.478 10.433 5.315 1.00 82.00 76 PRO A O 1
ATOM 600 N N . ALA A 1 77 ? -4.522 9.642 4.858 1.00 81.31 77 ALA A N 1
ATOM 601 C CA . ALA A 1 77 ? -5.077 9.839 6.194 1.00 81.31 77 ALA A CA 1
ATOM 602 C C . ALA A 1 77 ? -4.923 8.598 7.089 1.00 81.31 77 ALA A C 1
ATOM 604 O O . ALA A 1 77 ? -5.391 8.600 8.232 1.00 81.31 77 ALA A O 1
ATOM 605 N N . LEU A 1 78 ? -4.278 7.536 6.603 1.00 80.25 78 LEU A N 1
ATOM 606 C CA . LEU A 1 78 ? -4.165 6.254 7.291 1.00 80.25 78 LEU A CA 1
ATOM 607 C C . LEU A 1 78 ? -3.512 6.379 8.672 1.00 80.25 78 LEU A C 1
ATOM 609 O O . LEU A 1 78 ? -3.996 5.779 9.633 1.00 80.25 78 LEU A O 1
ATOM 613 N N . GLU A 1 79 ? -2.465 7.193 8.812 1.00 79.44 79 GLU A N 1
ATOM 614 C CA . GLU A 1 79 ? -1.829 7.449 10.111 1.00 79.44 79 GLU A CA 1
ATOM 615 C C . GLU A 1 79 ? -2.775 8.161 11.080 1.00 79.44 79 GLU A C 1
ATOM 617 O O . GLU A 1 79 ? -2.936 7.740 12.228 1.00 79.44 79 GLU A O 1
ATOM 622 N N . GLN A 1 80 ? -3.476 9.191 10.602 1.00 82.25 80 GLN A N 1
ATOM 623 C CA . GLN A 1 80 ? -4.425 9.950 11.411 1.00 82.25 80 GLN A CA 1
ATOM 624 C C . GLN A 1 80 ? -5.607 9.078 11.855 1.00 82.25 80 GLN A C 1
ATOM 626 O O . GLN A 1 80 ? -6.009 9.125 13.020 1.00 82.25 80 GLN A O 1
ATOM 631 N N . ARG A 1 81 ? -6.124 8.224 10.964 1.00 84.38 81 ARG A N 1
ATOM 632 C CA . ARG A 1 81 ? -7.194 7.261 11.262 1.00 84.38 81 ARG A CA 1
ATOM 633 C C . ARG A 1 81 ? -6.737 6.188 12.246 1.00 84.38 81 ARG A C 1
ATOM 635 O O . ARG A 1 81 ? -7.487 5.862 13.163 1.00 84.38 81 ARG A O 1
ATOM 642 N N . LYS A 1 82 ? -5.513 5.664 12.110 1.00 80.75 82 LYS A N 1
ATOM 643 C CA . LYS A 1 82 ? -4.928 4.710 13.073 1.00 80.75 82 LYS A CA 1
ATOM 644 C C . LYS A 1 82 ? -4.778 5.337 14.457 1.00 80.75 82 LYS A C 1
ATOM 646 O O . LYS A 1 82 ? -5.151 4.717 15.452 1.00 80.75 82 LYS A O 1
ATOM 651 N N . HIS A 1 83 ? -4.299 6.575 14.517 1.00 84.88 83 HIS A N 1
ATOM 652 C CA . HIS A 1 83 ? -4.153 7.317 15.765 1.00 84.88 83 HIS A CA 1
ATOM 653 C C . HIS A 1 83 ? -5.510 7.564 16.445 1.00 84.88 83 HIS A C 1
ATOM 655 O O . HIS A 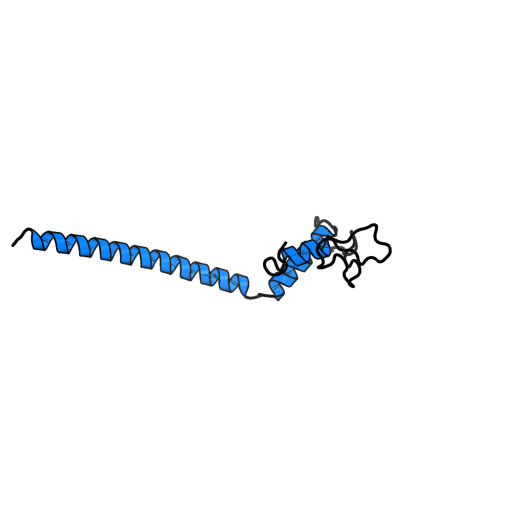1 83 ? -5.687 7.257 17.623 1.00 84.88 83 HIS A O 1
ATOM 661 N N . GLN A 1 84 ? -6.513 8.017 15.686 1.00 86.25 84 GLN A N 1
ATOM 662 C CA . GLN A 1 84 ? -7.887 8.167 16.179 1.00 86.25 84 GLN A CA 1
ATOM 663 C C . GLN A 1 84 ? -8.487 6.829 16.634 1.00 86.25 84 GLN A C 1
ATOM 665 O O . GLN A 1 84 ? -9.097 6.756 17.702 1.00 86.25 84 GLN A O 1
ATOM 670 N N . GLY A 1 85 ? -8.267 5.757 15.871 1.00 87.75 85 GLY A N 1
ATOM 671 C CA . GLY A 1 85 ? -8.701 4.407 16.221 1.00 87.75 85 GLY A CA 1
ATOM 672 C C . GLY A 1 85 ? -8.130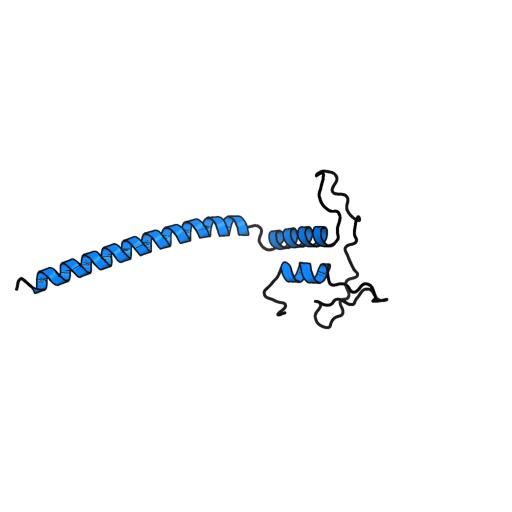 3.936 17.557 1.00 87.75 85 GLY A C 1
ATOM 673 O O . GLY A 1 85 ? -8.859 3.356 18.358 1.00 87.75 85 GLY A O 1
ATOM 674 N N . HIS A 1 86 ? -6.866 4.245 17.858 1.00 91.38 86 HIS A N 1
ATOM 675 C CA . HIS A 1 86 ? -6.251 3.888 19.137 1.00 91.38 86 HIS A CA 1
ATOM 676 C C . HIS A 1 86 ? -6.941 4.564 20.338 1.00 91.38 86 HIS A C 1
ATOM 678 O O . HIS A 1 86 ? -7.215 3.913 21.353 1.00 91.38 86 HIS A O 1
ATOM 684 N N . TYR A 1 87 ? -7.306 5.844 20.215 1.00 91.75 87 TYR A N 1
ATOM 685 C CA . TYR A 1 87 ? -8.076 6.534 21.256 1.00 91.75 87 TYR A CA 1
ATOM 686 C C . TYR A 1 87 ? -9.474 5.946 21.435 1.00 91.75 87 TYR A C 1
ATOM 688 O O . TYR A 1 87 ? -9.903 5.713 22.563 1.00 91.75 87 TYR A O 1
ATOM 696 N N . VAL A 1 88 ? -10.175 5.654 20.337 1.00 93.88 88 VAL A N 1
ATOM 697 C CA . VAL A 1 88 ? -11.514 5.053 20.404 1.00 93.88 88 VAL A CA 1
ATOM 698 C C . VAL A 1 88 ? -11.448 3.665 21.046 1.00 93.88 88 VAL A C 1
ATOM 700 O O . VAL A 1 88 ? -12.236 3.369 21.942 1.00 93.88 88 VAL A O 1
ATOM 703 N N . MET A 1 89 ? -10.480 2.831 20.662 1.00 95.69 89 MET A N 1
ATOM 704 C CA . MET A 1 89 ? -10.314 1.490 21.231 1.00 95.69 89 MET A CA 1
ATOM 705 C C . MET A 1 89 ? -9.989 1.530 22.725 1.00 95.69 89 MET A C 1
ATOM 707 O O . MET A 1 89 ? -10.599 0.790 23.498 1.00 95.69 89 MET A O 1
ATOM 711 N N . SER A 1 90 ? -9.081 2.410 23.158 1.00 94.38 90 SER A N 1
ATOM 712 C CA . SER A 1 90 ? -8.764 2.553 24.586 1.00 94.38 90 SER A CA 1
ATOM 713 C C . SER A 1 90 ? -9.971 3.045 25.396 1.00 94.38 90 SER A C 1
ATOM 715 O O . SER A 1 90 ? -10.270 2.479 26.449 1.00 94.38 90 SER A O 1
ATOM 717 N N . TYR A 1 91 ? -10.737 4.009 24.873 1.00 95.75 91 TYR A N 1
ATOM 718 C CA . TYR A 1 91 ? -11.987 4.463 25.487 1.00 95.75 91 TYR A CA 1
ATOM 719 C C . TYR A 1 91 ? -13.018 3.332 25.625 1.00 95.75 91 TYR A C 1
ATOM 721 O O . TYR A 1 91 ? -13.589 3.141 26.702 1.00 95.75 91 TYR A O 1
ATOM 729 N N . LEU A 1 92 ? -13.230 2.541 24.568 1.00 96.50 92 LEU A N 1
ATOM 730 C CA . LEU A 1 92 ? -14.181 1.425 24.584 1.00 96.50 92 LEU A CA 1
ATOM 731 C C . LEU A 1 92 ? -13.793 0.343 25.598 1.00 96.50 92 LEU A C 1
ATOM 733 O O . LEU A 1 92 ? -14.667 -0.179 26.290 1.00 96.50 92 LEU A O 1
ATOM 737 N N . VAL A 1 93 ? -12.501 0.034 25.737 1.00 97.19 93 VAL A N 1
ATOM 738 C CA . VAL A 1 93 ? -12.005 -0.932 26.732 1.00 97.19 93 VAL A CA 1
ATOM 739 C C . VAL A 1 93 ? -12.280 -0.446 28.156 1.00 97.19 93 VAL A C 1
ATOM 741 O O . VAL A 1 93 ? -12.785 -1.209 28.983 1.00 97.19 93 VAL A O 1
ATOM 744 N N . ILE A 1 94 ? -12.008 0.830 28.440 1.00 96.75 94 ILE A N 1
ATOM 745 C CA . ILE A 1 94 ? -12.268 1.430 29.756 1.00 96.75 94 ILE A CA 1
ATOM 746 C C . ILE A 1 94 ? -13.772 1.429 30.056 1.00 96.75 94 ILE A C 1
ATOM 748 O O . ILE A 1 94 ? -14.192 1.014 31.139 1.00 96.75 94 ILE A O 1
ATOM 752 N N . MET A 1 95 ? -14.598 1.837 29.090 1.00 95.81 95 MET A N 1
ATOM 753 C CA . MET A 1 95 ? -16.052 1.853 29.244 1.00 95.81 95 MET A CA 1
ATOM 754 C C . MET A 1 95 ? -16.620 0.446 29.466 1.00 95.81 95 MET A C 1
ATOM 756 O O . MET A 1 95 ? -17.462 0.249 30.344 1.00 95.81 95 MET A O 1
ATOM 760 N N . LEU A 1 96 ? -16.123 -0.555 28.735 1.00 96.31 96 LEU A N 1
ATOM 761 C CA . LEU A 1 96 ? -16.498 -1.953 28.933 1.00 96.31 96 LEU A CA 1
ATOM 762 C C . LEU A 1 96 ? -16.132 -2.436 30.343 1.00 96.31 96 LEU A C 1
ATOM 764 O O . LEU A 1 96 ? -16.957 -3.065 31.007 1.00 96.31 96 LEU A O 1
ATOM 768 N N . ALA A 1 97 ? -14.932 -2.111 30.832 1.00 95.75 97 ALA A N 1
ATOM 769 C CA . ALA A 1 97 ? -14.502 -2.469 32.181 1.00 95.75 97 ALA A CA 1
ATOM 770 C C . ALA A 1 97 ? -15.413 -1.850 33.258 1.00 95.75 97 ALA A C 1
ATOM 772 O O . ALA A 1 97 ? -15.880 -2.560 34.152 1.00 95.75 97 ALA A O 1
ATOM 773 N N . LEU A 1 98 ? -15.742 -0.560 33.134 1.00 95.94 98 LEU A N 1
ATOM 774 C CA . LEU A 1 98 ? -16.674 0.143 34.026 1.00 95.94 98 LEU A CA 1
ATOM 775 C C . LEU A 1 98 ? -18.064 -0.507 34.034 1.00 95.94 98 LEU A C 1
ATOM 777 O O . LEU A 1 98 ? -18.609 -0.793 35.103 1.00 95.94 98 LEU A O 1
ATOM 781 N N . LEU A 1 99 ? -18.625 -0.801 32.858 1.00 95.44 99 LEU A N 1
ATOM 782 C CA . LEU A 1 99 ? -19.931 -1.457 32.735 1.00 95.44 99 LEU A CA 1
ATOM 783 C C . LEU A 1 99 ? -19.934 -2.859 33.357 1.00 95.44 99 LEU A C 1
ATOM 785 O O . LEU A 1 99 ? -20.899 -3.238 34.025 1.00 95.44 99 LEU A O 1
ATOM 789 N N . LEU A 1 100 ? -18.855 -3.627 33.188 1.00 94.50 100 LEU A N 1
ATOM 790 C CA . LEU A 1 100 ? -18.716 -4.945 33.808 1.00 94.50 100 LEU A CA 1
ATOM 791 C C . LEU A 1 100 ? -18.633 -4.852 35.336 1.00 94.50 100 LEU A C 1
ATOM 793 O O . LEU A 1 100 ? -19.256 -5.664 36.027 1.00 94.50 100 LEU A O 1
ATOM 797 N N . ILE A 1 101 ? -17.921 -3.857 35.872 1.00 95.12 101 ILE A N 1
ATOM 798 C CA . ILE A 1 101 ? -17.847 -3.603 37.316 1.00 95.12 101 ILE A CA 1
ATOM 799 C C . ILE A 1 101 ? -19.227 -3.227 37.862 1.00 95.12 101 ILE A C 1
ATOM 801 O O . ILE A 1 101 ? -19.684 -3.846 38.825 1.00 95.12 101 ILE A O 1
ATOM 805 N N . LEU A 1 102 ? -19.927 -2.285 37.222 1.00 93.69 102 LEU A N 1
ATOM 806 C CA . LEU A 1 102 ? -21.275 -1.870 37.624 1.00 93.69 102 LEU A CA 1
ATOM 807 C C . LEU A 1 102 ? -22.269 -3.035 37.568 1.00 93.69 102 LEU A C 1
ATOM 809 O O . LEU A 1 102 ? -23.021 -3.257 38.519 1.00 93.69 102 LEU A O 1
ATOM 813 N N . ARG A 1 103 ? -22.235 -3.842 36.500 1.00 91.62 103 ARG A N 1
ATOM 814 C CA . ARG A 1 103 ? -23.074 -5.042 36.374 1.00 91.62 103 ARG A CA 1
ATOM 815 C C . ARG A 1 103 ? -22.779 -6.054 37.483 1.00 91.62 103 ARG A C 1
ATOM 817 O O . ARG A 1 103 ? -23.715 -6.619 38.050 1.00 91.62 103 ARG A O 1
ATOM 824 N N . ARG A 1 104 ? -21.504 -6.273 37.827 1.00 87.50 104 ARG A N 1
ATOM 825 C CA . ARG A 1 104 ? -21.113 -7.156 38.941 1.00 87.50 104 ARG A CA 1
ATOM 826 C C . ARG A 1 104 ? -21.517 -6.606 40.306 1.00 87.50 104 ARG A C 1
ATOM 828 O O . ARG A 1 104 ? -21.868 -7.391 41.183 1.00 87.50 104 ARG A O 1
ATOM 835 N N . LEU A 1 105 ? -21.469 -5.291 40.505 1.00 87.25 105 LEU A N 1
ATOM 836 C CA . LEU A 1 105 ? -21.884 -4.663 41.759 1.00 87.25 105 LEU A CA 1
ATOM 837 C C . LEU A 1 105 ? -23.407 -4.747 41.941 1.00 87.25 105 LEU A C 1
ATOM 839 O O . LEU A 1 105 ? -23.871 -5.175 42.995 1.00 87.25 105 LEU A O 1
ATOM 843 N N . LYS A 1 106 ? -24.183 -4.447 40.889 1.00 85.56 106 LYS A N 1
ATOM 844 C CA . LYS A 1 106 ? -25.651 -4.559 40.900 1.00 85.56 106 LYS A CA 1
ATOM 845 C C . LYS A 1 106 ? -26.120 -5.988 41.189 1.00 85.56 106 LYS A C 1
ATOM 847 O O . LYS A 1 106 ? -27.038 -6.174 41.982 1.00 85.56 106 LYS A O 1
ATOM 852 N N . ARG A 1 107 ? -25.469 -7.000 40.599 1.00 79.00 107 ARG A N 1
ATOM 853 C CA . ARG A 1 107 ? -25.794 -8.414 40.856 1.00 79.00 107 ARG A CA 1
ATOM 854 C C . ARG A 1 107 ? -25.632 -8.784 42.337 1.00 79.00 107 ARG A C 1
ATOM 856 O O . ARG A 1 107 ? -26.528 -9.404 42.892 1.00 79.00 107 ARG A O 1
ATOM 863 N N . ARG A 1 108 ? -24.559 -8.317 42.990 1.00 75.88 108 ARG A N 1
ATOM 864 C CA . ARG A 1 108 ? -24.300 -8.565 44.422 1.00 75.88 108 ARG A CA 1
ATOM 865 C C . ARG A 1 108 ? -25.306 -7.894 45.358 1.00 75.88 108 ARG A C 1
ATOM 867 O O . ARG A 1 108 ? -25.574 -8.416 46.433 1.00 75.88 108 ARG A O 1
ATOM 874 N N . SER A 1 109 ? -25.860 -6.743 44.975 1.00 65.88 109 SER A N 1
ATOM 875 C CA . SER A 1 109 ? -26.898 -6.084 45.778 1.00 65.88 109 SER A CA 1
ATOM 876 C C . SER A 1 109 ? -28.238 -6.817 45.712 1.00 65.88 109 SER A C 1
ATOM 878 O O . SER A 1 109 ? -28.959 -6.819 46.700 1.00 65.88 109 SER A O 1
ATOM 880 N N . SER A 1 110 ? -28.567 -7.436 44.573 1.00 61.00 110 SER A N 1
ATOM 881 C CA . SER A 1 110 ? -29.826 -8.172 44.395 1.00 61.00 110 SER A CA 1
ATOM 882 C C . SER A 1 110 ? -29.870 -9.488 45.178 1.00 61.00 110 SER A C 1
ATOM 884 O O . SER A 1 110 ? -30.955 -9.915 45.554 1.00 61.00 110 SER A O 1
ATOM 886 N N . GLU A 1 111 ? -28.723 -10.127 45.429 1.00 61.59 111 GLU A N 1
ATOM 887 C CA . GLU A 1 111 ? -28.646 -11.346 46.251 1.00 61.59 111 GLU A CA 1
ATOM 888 C C . GLU A 1 111 ? -28.931 -11.048 47.733 1.00 61.59 111 GLU A C 1
ATOM 890 O O . GLU A 1 111 ? -29.691 -11.769 48.370 1.00 61.59 111 GLU A O 1
ATOM 895 N N . LYS A 1 112 ? -28.423 -9.929 48.269 1.00 58.75 112 LYS A N 1
ATOM 896 C CA . LYS A 1 112 ? -28.572 -9.590 49.698 1.00 58.75 112 LYS A CA 1
ATOM 897 C C . LYS A 1 112 ? -30.001 -9.252 50.132 1.00 58.75 112 LYS A C 1
ATOM 899 O O . LYS A 1 112 ? -30.326 -9.393 51.303 1.00 58.75 112 LYS A O 1
ATOM 904 N N . THR A 1 113 ? -30.855 -8.787 49.222 1.00 58.22 113 THR A N 1
ATOM 905 C CA . THR A 1 113 ? -32.249 -8.428 49.544 1.00 58.22 113 THR A CA 1
ATOM 906 C C . THR A 1 113 ? -33.175 -9.650 49.578 1.00 58.22 113 THR A C 1
ATOM 908 O O . THR A 1 113 ? -34.239 -9.580 50.179 1.00 58.22 113 THR A O 1
ATOM 911 N N . SER A 1 114 ? -32.766 -10.777 48.981 1.00 57.44 114 SER A N 1
ATOM 912 C CA . SER A 1 114 ? -33.539 -12.027 48.975 1.00 57.44 114 SER A CA 1
ATOM 913 C C . SER A 1 114 ? -33.332 -12.884 50.228 1.00 57.44 114 SER A C 1
ATOM 915 O O . SER A 1 114 ? -34.172 -13.728 50.504 1.00 57.44 114 SER A O 1
ATOM 917 N N . GLU A 1 115 ? -32.234 -12.704 50.968 1.00 56.66 115 GLU A N 1
ATOM 918 C CA . GLU A 1 115 ? -31.957 -13.455 52.207 1.00 56.66 115 GLU A CA 1
ATOM 919 C C . GLU A 1 115 ? -32.544 -12.787 53.468 1.00 56.66 115 GLU A C 1
ATOM 921 O O . GLU A 1 115 ? -32.463 -13.348 54.555 1.00 56.66 115 GLU A O 1
ATOM 926 N N . SER A 1 116 ? -33.125 -11.587 53.342 1.00 52.47 116 SER A N 1
ATOM 927 C CA . SER A 1 116 ? -33.614 -10.771 54.468 1.00 52.47 116 SER A CA 1
ATOM 928 C C . SER A 1 116 ? -35.150 -10.669 54.562 1.00 52.47 116 SER A C 1
ATOM 930 O O . SER A 1 116 ? -35.642 -9.838 55.330 1.00 52.47 116 SER A O 1
ATOM 932 N N . GLY A 1 117 ? -35.905 -11.451 53.786 1.00 44.50 117 GLY A N 1
ATOM 933 C CA . GLY A 1 117 ? -37.375 -11.521 53.838 1.00 44.50 117 GLY A CA 1
ATOM 934 C C . GLY A 1 117 ? -37.851 -12.905 54.239 1.00 44.50 117 GLY A C 1
ATOM 935 O O . GLY A 1 117 ? -38.844 -12.971 54.995 1.00 44.50 117 GLY A O 1
#